Protein AF-A0A1M7TZQ7-F1 (afdb_monomer_lite)

Organism: NCBI:txid1437360

Structure (mmCIF, N/CA/C/O backbone):
data_AF-A0A1M7TZQ7-F1
#
_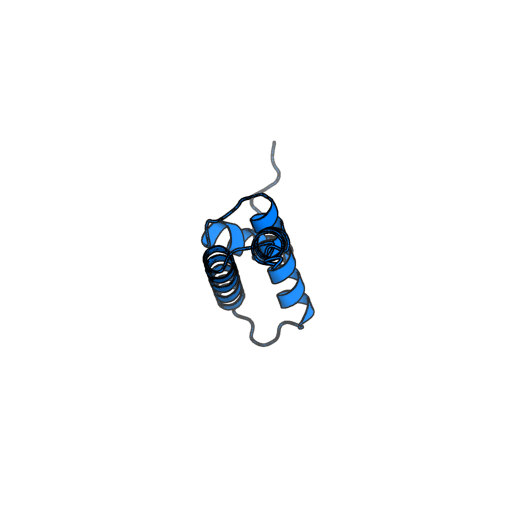entry.id   AF-A0A1M7TZQ7-F1
#
loop_
_atom_site.group_PDB
_atom_site.id
_atom_site.type_symbol
_atom_site.label_atom_id
_atom_site.label_alt_id
_atom_site.label_comp_id
_atom_site.label_asym_id
_atom_site.label_entity_id
_atom_site.label_seq_id
_atom_site.pdbx_PDB_ins_code
_atom_site.Cartn_x
_atom_site.Cartn_y
_atom_site.Cartn_z
_atom_site.occupancy
_atom_site.B_iso_or_equiv
_atom_site.auth_seq_id
_atom_site.auth_comp_id
_atom_site.auth_asym_id
_atom_site.auth_atom_id
_atom_site.pdbx_PDB_model_num
ATOM 1 N N . MET A 1 1 ? 1.801 -33.697 -25.062 1.00 41.62 1 MET A N 1
ATOM 2 C CA . MET A 1 1 ? 1.493 -33.161 -23.718 1.00 41.62 1 MET A CA 1
ATOM 3 C C . MET A 1 1 ? 1.739 -31.662 -23.745 1.00 41.62 1 MET A C 1
ATOM 5 O O . MET A 1 1 ? 2.861 -31.262 -24.024 1.00 41.62 1 MET A O 1
ATOM 9 N N . ALA A 1 2 ? 0.702 -30.846 -23.555 1.00 60.78 2 ALA A N 1
ATOM 10 C CA . ALA A 1 2 ? 0.839 -29.391 -23.511 1.00 60.78 2 ALA A CA 1
ATOM 11 C C . ALA A 1 2 ? 1.101 -28.953 -22.065 1.00 60.78 2 ALA A C 1
ATOM 13 O O . ALA A 1 2 ? 0.391 -29.378 -21.156 1.00 60.78 2 ALA A O 1
ATOM 14 N N . SER A 1 3 ? 2.137 -28.143 -21.852 1.00 70.56 3 SER A N 1
ATOM 15 C CA . SER A 1 3 ? 2.466 -27.590 -20.537 1.00 70.56 3 SER A CA 1
ATOM 16 C C . SER A 1 3 ? 1.837 -26.211 -20.388 1.00 70.56 3 SER A C 1
ATOM 18 O O . SER A 1 3 ? 1.974 -25.374 -21.280 1.00 70.56 3 SER A O 1
ATOM 20 N N . ILE A 1 4 ? 1.166 -25.970 -19.259 1.00 74.25 4 ILE A N 1
ATOM 21 C CA . ILE A 1 4 ? 0.524 -24.679 -18.970 1.00 74.25 4 ILE A CA 1
ATOM 22 C C . ILE A 1 4 ? 1.506 -23.644 -18.394 1.00 74.25 4 ILE A C 1
ATOM 24 O O . ILE A 1 4 ? 1.167 -22.472 -18.245 1.00 74.25 4 ILE A O 1
ATOM 28 N N . LEU A 1 5 ? 2.738 -24.067 -18.088 1.00 67.69 5 LEU A N 1
ATOM 29 C CA . LEU A 1 5 ? 3.784 -23.249 -17.470 1.00 67.69 5 LEU A CA 1
ATOM 30 C C . LEU A 1 5 ? 4.050 -21.890 -18.159 1.00 67.69 5 LEU A C 1
ATOM 32 O O . LEU A 1 5 ? 4.198 -20.903 -17.435 1.00 67.69 5 LEU A O 1
ATOM 36 N N . PRO A 1 6 ? 4.069 -21.757 -19.505 1.00 66.25 6 PRO A N 1
ATOM 37 C CA . PRO A 1 6 ? 4.270 -20.451 -20.138 1.00 66.25 6 PRO A CA 1
ATOM 38 C C . PRO A 1 6 ? 3.079 -19.489 -19.976 1.00 66.25 6 PRO A C 1
ATOM 40 O O . PRO A 1 6 ? 3.251 -18.285 -20.150 1.00 66.25 6 PRO A O 1
ATOM 43 N N . PHE A 1 7 ? 1.892 -19.985 -19.609 1.00 59.12 7 PHE A N 1
ATOM 44 C CA . PHE A 1 7 ? 0.701 -19.164 -19.367 1.00 59.12 7 PHE A CA 1
ATOM 45 C C . PHE A 1 7 ? 0.595 -18.713 -17.908 1.00 59.12 7 PHE A C 1
ATOM 47 O O . PHE A 1 7 ? 0.145 -17.600 -17.657 1.00 59.12 7 PHE A O 1
ATOM 54 N N . ILE A 1 8 ? 1.095 -19.512 -16.956 1.00 60.59 8 ILE A N 1
ATOM 55 C CA . ILE A 1 8 ? 1.151 -19.129 -15.534 1.00 60.59 8 ILE A CA 1
ATOM 56 C C . ILE A 1 8 ? 2.089 -17.933 -15.333 1.00 60.59 8 ILE A C 1
ATOM 58 O O . ILE A 1 8 ? 1.737 -16.988 -14.639 1.00 60.59 8 ILE A O 1
ATOM 62 N N . ARG A 1 9 ? 3.248 -17.905 -16.010 1.00 53.03 9 ARG A N 1
ATOM 63 C CA . ARG A 1 9 ? 4.191 -16.771 -15.918 1.00 53.03 9 ARG A CA 1
ATOM 64 C C . ARG A 1 9 ? 3.627 -15.473 -16.531 1.00 53.03 9 ARG A C 1
ATOM 66 O O . ARG A 1 9 ? 4.127 -14.393 -16.239 1.00 53.03 9 ARG A O 1
ATOM 73 N N . LYS A 1 10 ? 2.596 -15.581 -17.381 1.00 51.06 10 LYS A N 1
ATOM 74 C CA . LYS A 1 10 ? 1.889 -14.456 -18.019 1.00 51.06 10 LYS A CA 1
ATOM 75 C C . LYS A 1 10 ? 0.624 -14.032 -17.270 1.00 51.06 10 LYS A C 1
ATOM 77 O O . LYS A 1 10 ? 0.227 -12.879 -17.385 1.00 51.06 10 LYS A O 1
ATOM 82 N N . ALA A 1 11 ? 0.037 -14.922 -16.471 1.00 49.69 11 ALA A N 1
ATOM 83 C CA . ALA A 1 11 ? -1.005 -14.613 -15.491 1.00 49.69 11 ALA A CA 1
ATOM 84 C C . ALA A 1 11 ? -0.390 -14.043 -14.198 1.00 49.69 11 ALA A C 1
ATOM 86 O O . ALA A 1 11 ? -0.837 -14.359 -13.098 1.00 49.69 11 ALA A O 1
ATOM 87 N N . GLY A 1 12 ? 0.691 -13.269 -14.359 1.00 47.94 12 GLY A N 1
ATOM 88 C CA . GLY A 1 12 ? 1.537 -12.779 -13.290 1.00 47.94 12 GLY A CA 1
ATOM 89 C C . GLY A 1 12 ? 0.708 -12.079 -12.232 1.00 47.94 12 GLY A C 1
ATOM 90 O O . GLY A 1 12 ? -0.067 -11.165 -12.521 1.00 47.94 12 GLY A O 1
ATOM 91 N N . THR A 1 13 ? 0.905 -12.500 -10.992 1.00 55.28 13 THR A N 1
ATOM 92 C CA . THR A 1 13 ? 0.823 -11.599 -9.856 1.00 55.28 13 THR A CA 1
ATOM 93 C C . THR A 1 13 ? 1.431 -10.262 -10.292 1.00 55.28 13 THR A C 1
ATOM 95 O O . THR A 1 13 ? 2.593 -10.198 -10.686 1.00 55.28 13 THR A O 1
ATOM 98 N N . VAL A 1 14 ? 0.615 -9.200 -10.329 1.00 66.00 14 VAL A N 1
ATOM 99 C CA . VAL A 1 14 ? 1.031 -7.856 -10.794 1.00 66.00 14 VAL A CA 1
ATOM 100 C C . VAL A 1 14 ? 2.267 -7.365 -10.019 1.00 66.00 14 VAL A C 1
ATOM 102 O O . VAL A 1 14 ? 3.022 -6.523 -10.503 1.00 66.00 14 VAL A O 1
ATOM 105 N N . PHE A 1 15 ? 2.486 -7.946 -8.839 1.00 73.44 15 PHE A N 1
ATOM 106 C CA . PHE A 1 15 ? 3.628 -7.770 -7.965 1.00 73.44 15 PHE A CA 1
ATOM 107 C C . PHE A 1 15 ? 4.191 -9.135 -7.566 1.00 73.44 15 PHE A C 1
ATOM 109 O O . PHE A 1 15 ? 3.449 -9.978 -7.074 1.00 73.44 15 PHE A O 1
ATOM 116 N N . ASP A 1 16 ? 5.486 -9.357 -7.760 1.00 84.31 16 ASP A N 1
ATOM 117 C CA . ASP A 1 16 ? 6.184 -10.524 -7.221 1.00 84.31 16 ASP A CA 1
ATOM 118 C C . ASP A 1 16 ? 6.226 -10.514 -5.678 1.00 84.31 16 ASP A C 1
ATOM 120 O O . ASP A 1 16 ? 5.895 -9.514 -5.030 1.00 84.31 16 ASP A O 1
ATOM 124 N N . ASP A 1 17 ? 6.626 -11.639 -5.079 1.00 86.44 17 ASP A N 1
ATOM 125 C CA . ASP A 1 17 ? 6.645 -11.817 -3.620 1.00 86.44 17 ASP A CA 1
ATOM 126 C C . ASP A 1 17 ? 7.460 -10.716 -2.929 1.00 86.44 17 ASP A C 1
ATOM 128 O O . ASP A 1 17 ? 7.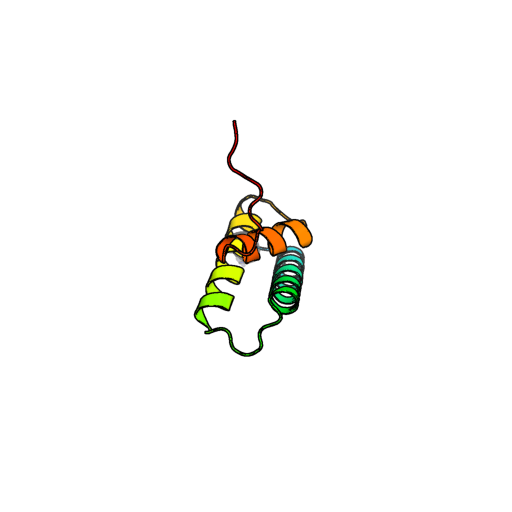014 -10.137 -1.940 1.00 86.44 17 ASP A O 1
ATOM 132 N N . ARG A 1 18 ? 8.603 -10.338 -3.516 1.00 87.81 18 ARG A N 1
ATOM 133 C CA . ARG A 1 18 ? 9.480 -9.303 -2.964 1.00 87.81 18 ARG A CA 1
ATOM 134 C C . ARG A 1 18 ? 8.817 -7.930 -2.955 1.00 87.81 18 ARG A C 1
ATOM 136 O O . ARG A 1 18 ? 8.971 -7.162 -2.008 1.00 87.81 18 ARG A O 1
ATOM 143 N N . VAL A 1 19 ? 8.089 -7.600 -4.014 1.00 87.56 19 VAL A N 1
ATOM 144 C CA . VAL A 1 19 ? 7.319 -6.356 -4.076 1.00 87.56 19 VAL A CA 1
ATOM 145 C C . VAL A 1 19 ? 6.191 -6.359 -3.050 1.00 87.56 19 VAL A C 1
ATOM 147 O O . VAL A 1 19 ? 5.940 -5.335 -2.418 1.00 87.56 19 VAL A O 1
ATOM 150 N N . THR A 1 20 ? 5.535 -7.501 -2.864 1.00 89.38 20 THR A N 1
ATOM 151 C CA . THR A 1 20 ? 4.450 -7.642 -1.889 1.00 89.38 20 THR A CA 1
ATOM 152 C C . THR A 1 20 ? 4.963 -7.443 -0.458 1.00 89.38 20 THR A C 1
ATOM 154 O O . THR A 1 20 ? 4.320 -6.734 0.314 1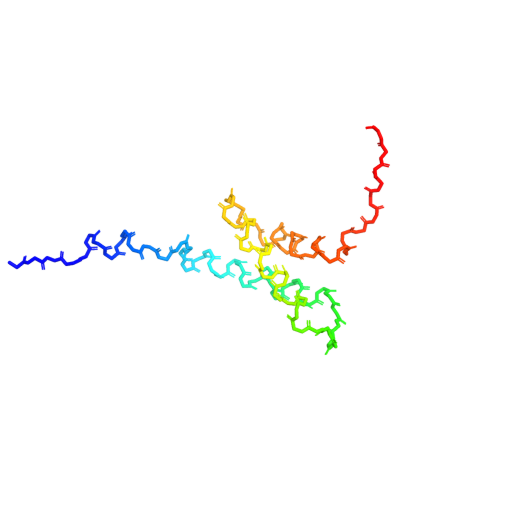.00 89.38 20 THR A O 1
ATOM 157 N N . GLU A 1 21 ? 6.152 -7.964 -0.124 1.00 92.38 21 GLU A N 1
ATOM 158 C CA . GLU A 1 21 ? 6.824 -7.702 1.162 1.00 92.38 21 GLU A CA 1
ATOM 159 C C . GLU A 1 21 ? 7.076 -6.203 1.384 1.00 92.38 21 GLU A C 1
ATOM 161 O O . GLU A 1 21 ? 6.723 -5.659 2.427 1.00 92.38 21 GLU A O 1
ATOM 166 N N . ILE A 1 22 ? 7.628 -5.517 0.377 1.00 93.69 22 ILE A N 1
ATOM 167 C CA . ILE A 1 22 ? 7.923 -4.075 0.430 1.00 93.69 22 ILE A CA 1
ATOM 168 C C . ILE A 1 22 ? 6.646 -3.250 0.660 1.00 93.69 22 ILE A C 1
ATOM 170 O O . ILE A 1 22 ? 6.654 -2.283 1.424 1.00 93.69 22 ILE A O 1
ATOM 174 N N . MET A 1 23 ? 5.544 -3.617 0.000 1.00 91.94 23 MET A N 1
ATOM 175 C CA . MET A 1 23 ? 4.251 -2.950 0.175 1.00 91.94 23 MET A CA 1
ATOM 176 C C . MET A 1 23 ? 3.681 -3.164 1.579 1.00 91.94 23 MET A C 1
ATOM 178 O O . MET A 1 23 ? 3.146 -2.219 2.158 1.00 91.94 23 MET A O 1
ATOM 182 N N . GLY A 1 24 ? 3.806 -4.379 2.122 1.00 92.31 24 GLY A N 1
ATOM 183 C CA . GLY A 1 24 ? 3.387 -4.703 3.486 1.00 92.31 24 GLY A CA 1
ATOM 184 C C . GLY A 1 24 ? 4.173 -3.909 4.527 1.00 92.31 24 GLY A C 1
ATOM 185 O O . GLY A 1 24 ? 3.576 -3.246 5.368 1.00 92.31 24 GLY A O 1
ATOM 186 N N . GLU A 1 25 ? 5.501 -3.870 4.403 1.00 94.88 25 GLU A N 1
ATOM 187 C CA . GLU A 1 25 ? 6.367 -3.109 5.312 1.00 94.88 25 GLU A CA 1
ATOM 188 C C . GLU A 1 25 ? 6.035 -1.608 5.294 1.00 94.88 25 GLU A C 1
ATOM 190 O O . GLU A 1 25 ? 5.954 -0.957 6.339 1.00 94.88 25 GLU A O 1
ATOM 195 N N . ALA A 1 26 ? 5.781 -1.051 4.106 1.00 93.81 26 ALA A N 1
ATOM 196 C CA . ALA A 1 26 ? 5.377 0.344 3.959 1.00 93.81 26 ALA A CA 1
ATOM 197 C C . ALA A 1 26 ? 4.018 0.628 4.616 1.00 93.81 26 ALA A C 1
ATOM 199 O O . ALA A 1 26 ? 3.839 1.680 5.234 1.00 93.81 26 ALA A O 1
ATOM 200 N N . PHE A 1 27 ? 3.071 -0.305 4.492 1.00 91.00 27 PHE A N 1
ATOM 201 C CA . PHE A 1 27 ? 1.741 -0.199 5.080 1.00 91.00 27 PHE A CA 1
ATOM 202 C C . PHE A 1 27 ? 1.788 -0.270 6.608 1.00 91.00 27 PHE A C 1
ATOM 204 O O . PHE A 1 27 ? 1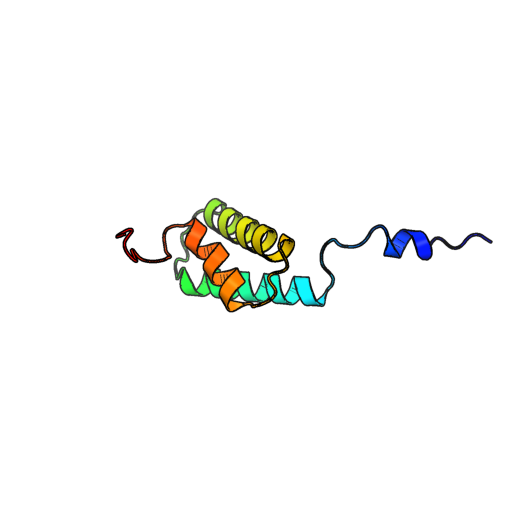.234 0.609 7.270 1.00 91.00 27 PHE A O 1
ATOM 211 N N . ASP A 1 28 ? 2.504 -1.242 7.171 1.00 91.44 28 ASP A N 1
ATOM 212 C CA . ASP A 1 28 ? 2.668 -1.387 8.620 1.00 91.44 28 ASP A CA 1
ATOM 213 C C . ASP A 1 28 ? 3.371 -0.162 9.217 1.00 91.44 28 ASP A C 1
ATOM 215 O O . ASP A 1 28 ? 2.948 0.380 10.239 1.00 91.44 28 ASP A O 1
ATOM 219 N N . SER A 1 29 ? 4.409 0.341 8.542 1.00 91.12 29 SER A N 1
ATOM 220 C CA . SER A 1 29 ? 5.116 1.555 8.957 1.00 91.12 29 SER A CA 1
ATOM 221 C C . SER A 1 29 ? 4.227 2.803 8.915 1.00 91.12 29 SER A C 1
ATOM 223 O O . SER A 1 29 ? 4.322 3.655 9.802 1.00 91.12 29 SER A O 1
ATOM 225 N N . ALA A 1 30 ? 3.336 2.912 7.922 1.00 88.75 30 ALA A N 1
ATOM 226 C CA . ALA A 1 30 ? 2.357 3.994 7.849 1.00 88.75 30 ALA A CA 1
ATOM 227 C C . ALA A 1 30 ? 1.316 3.884 8.973 1.00 88.75 30 ALA A C 1
ATOM 229 O O . ALA A 1 30 ? 1.019 4.878 9.630 1.00 88.75 30 ALA A O 1
ATOM 230 N N . CYS A 1 31 ? 0.810 2.679 9.248 1.00 86.56 31 CYS A N 1
ATOM 231 C CA . CYS A 1 31 ? -0.136 2.440 10.340 1.00 86.56 31 CYS A CA 1
ATOM 232 C C . CYS A 1 31 ? 0.475 2.752 11.714 1.00 86.56 31 CYS A C 1
ATOM 234 O O . CYS A 1 31 ? -0.198 3.325 12.567 1.00 86.56 31 CYS A O 1
ATOM 236 N N . ASN A 1 32 ? 1.755 2.427 11.918 1.00 86.94 32 ASN A N 1
ATOM 237 C CA . ASN A 1 32 ? 2.476 2.751 13.149 1.00 86.94 32 ASN A CA 1
ATOM 238 C C . ASN A 1 32 ? 2.681 4.265 13.333 1.00 86.94 32 ASN A C 1
ATOM 240 O O . ASN A 1 32 ? 2.584 4.758 14.456 1.00 86.94 32 ASN A O 1
ATOM 244 N N . GLU A 1 33 ? 2.958 5.008 12.253 1.00 84.62 33 GLU A N 1
ATOM 245 C CA . GLU A 1 33 ? 3.102 6.474 12.310 1.00 84.62 33 GLU A CA 1
ATOM 246 C C . GLU A 1 33 ? 1.772 7.186 12.530 1.00 84.62 33 GLU A C 1
ATOM 248 O O . GLU A 1 33 ? 1.724 8.191 13.232 1.00 84.62 33 GLU A O 1
ATOM 253 N N . LEU A 1 34 ? 0.693 6.634 11.978 1.00 79.56 34 LEU A N 1
ATOM 254 C CA . LEU A 1 34 ? -0.657 7.138 12.180 1.00 79.56 34 LEU A CA 1
ATOM 255 C C . LEU A 1 34 ? -1.056 7.147 13.667 1.00 79.56 34 LEU A C 1
ATOM 257 O O . LEU A 1 34 ? -1.935 7.913 14.038 1.00 79.56 34 LEU A O 1
ATOM 261 N N . HIS A 1 35 ? -0.405 6.318 14.499 1.00 69.12 35 HIS A N 1
ATOM 262 C CA . HIS A 1 35 ? -0.495 6.268 15.967 1.00 69.12 35 HIS A CA 1
ATOM 263 C C . HIS A 1 35 ? -1.923 6.328 16.546 1.00 69.12 35 HIS A C 1
ATOM 265 O O . HIS A 1 35 ? -2.117 6.714 17.695 1.00 69.12 35 HIS A O 1
ATOM 271 N N . ASP A 1 36 ? -2.930 5.915 15.777 1.00 59.78 36 ASP A N 1
ATOM 272 C CA . ASP A 1 36 ? -4.332 5.992 16.166 1.00 59.78 36 ASP A CA 1
ATOM 273 C C . ASP A 1 36 ? -4.975 4.615 16.059 1.00 59.78 36 ASP A C 1
ATOM 275 O O . ASP A 1 36 ? -5.236 4.086 14.978 1.00 59.78 36 ASP A O 1
ATOM 279 N N . THR A 1 37 ? -5.285 4.047 17.219 1.00 57.53 37 THR A N 1
ATOM 280 C CA . THR A 1 37 ? -6.000 2.770 17.364 1.00 57.53 37 THR A CA 1
ATOM 281 C C . THR A 1 37 ? -7.513 2.899 17.126 1.00 57.53 37 THR A C 1
ATOM 283 O O . THR A 1 37 ? -8.252 1.941 17.343 1.00 57.53 37 THR A O 1
ATOM 286 N N . GLY A 1 38 ? -7.986 4.066 16.669 1.00 62.62 38 GLY A N 1
ATOM 287 C CA . GLY A 1 38 ? -9.406 4.380 16.479 1.00 62.62 38 GLY A CA 1
ATOM 288 C C . GLY A 1 38 ? -9.800 4.830 15.071 1.00 62.62 38 GLY A C 1
ATOM 289 O O . GLY A 1 38 ? -10.937 5.265 14.884 1.00 62.62 38 GLY A O 1
ATOM 290 N N . GLN A 1 39 ? -8.899 4.770 14.082 1.00 70.44 39 GLN A N 1
ATOM 291 C CA . GLN A 1 39 ? -9.235 5.243 12.738 1.00 70.44 39 GLN A CA 1
ATOM 292 C C . GLN A 1 39 ? -10.246 4.309 12.056 1.00 70.44 39 GLN A C 1
ATOM 294 O O . GLN A 1 39 ? -10.143 3.084 12.168 1.00 70.44 39 GLN A O 1
ATOM 299 N N . PRO A 1 40 ? -11.236 4.857 11.332 1.00 79.06 40 PRO A N 1
ATOM 300 C CA . PRO A 1 40 ? -12.188 4.030 10.613 1.00 79.06 40 PRO A CA 1
ATOM 301 C C . PRO A 1 40 ? -11.480 3.234 9.511 1.00 79.06 40 PRO A C 1
ATOM 303 O O . PRO A 1 40 ? -10.531 3.717 8.898 1.00 79.06 40 PRO A O 1
ATOM 306 N N . ALA A 1 41 ? -11.983 2.030 9.210 1.00 81.75 41 ALA A N 1
ATOM 307 C CA . ALA A 1 41 ? -11.393 1.104 8.232 1.00 81.75 41 ALA A CA 1
ATOM 308 C C . ALA A 1 41 ? -11.085 1.743 6.861 1.00 81.75 41 ALA A C 1
ATOM 310 O O . ALA A 1 41 ? -10.144 1.343 6.176 1.00 81.75 41 ALA A O 1
ATOM 311 N N . ILE A 1 42 ? -11.844 2.780 6.495 1.00 83.94 42 ILE A N 1
ATOM 312 C CA . ILE A 1 42 ? -11.640 3.572 5.281 1.00 83.94 42 ILE A CA 1
ATOM 313 C C . ILE A 1 42 ? -10.251 4.218 5.205 1.00 83.94 42 ILE A C 1
ATOM 315 O O . ILE A 1 42 ? -9.707 4.361 4.115 1.00 83.94 42 ILE A O 1
ATOM 319 N N . VAL A 1 43 ? -9.648 4.578 6.339 1.00 84.62 43 VAL A N 1
ATOM 320 C CA . VAL A 1 43 ? -8.320 5.196 6.367 1.00 84.62 43 VAL A CA 1
ATOM 321 C C . VAL A 1 43 ? -7.250 4.187 5.958 1.00 84.62 43 VAL A C 1
ATOM 323 O O . VAL A 1 43 ? -6.439 4.474 5.076 1.00 84.62 43 VAL A O 1
ATOM 326 N N . TYR A 1 44 ? -7.298 2.977 6.513 1.00 87.25 44 TYR A N 1
ATOM 327 C CA . TYR A 1 44 ? -6.404 1.891 6.114 1.00 87.25 44 TYR A CA 1
ATOM 328 C C . TYR A 1 44 ? -6.565 1.544 4.628 1.00 87.25 44 TYR A C 1
ATOM 330 O O . TYR A 1 44 ? -5.576 1.361 3.921 1.00 87.25 44 TYR A O 1
ATOM 338 N N . GLU A 1 45 ? -7.798 1.530 4.115 1.00 88.81 45 GLU A N 1
ATOM 339 C CA . GLU A 1 45 ? -8.050 1.294 2.689 1.00 88.81 45 GLU A CA 1
ATOM 340 C C . GLU A 1 45 ? -7.428 2.385 1.801 1.00 88.81 45 GLU A C 1
ATOM 342 O O . GLU A 1 45 ? -6.840 2.085 0.758 1.00 88.81 45 GLU A O 1
ATOM 347 N N . VAL A 1 46 ? -7.522 3.651 2.214 1.00 89.94 46 VAL A N 1
ATOM 348 C CA . VAL A 1 46 ? -6.923 4.784 1.497 1.00 89.94 46 VAL A CA 1
ATOM 349 C C . VAL A 1 46 ? -5.393 4.684 1.476 1.00 89.94 46 VAL A C 1
ATOM 351 O O . VAL A 1 46 ? -4.801 4.838 0.404 1.00 89.94 46 VAL A O 1
ATOM 354 N N . ILE A 1 47 ? -4.754 4.357 2.606 1.00 89.88 47 ILE A N 1
ATOM 355 C CA . ILE A 1 47 ? -3.297 4.148 2.679 1.00 89.88 47 ILE A CA 1
ATOM 356 C C . ILE A 1 47 ? -2.875 3.010 1.737 1.00 89.88 47 ILE A C 1
ATOM 358 O O . ILE A 1 47 ? -1.985 3.190 0.901 1.00 89.88 47 ILE A O 1
ATOM 362 N N . ALA A 1 48 ? -3.549 1.858 1.814 1.00 90.75 48 ALA A N 1
ATOM 363 C CA . ALA A 1 48 ? -3.231 0.693 0.993 1.00 90.75 48 ALA A CA 1
ATOM 364 C C . ALA A 1 48 ? -3.349 0.995 -0.510 1.00 90.75 48 ALA A C 1
ATOM 366 O O . ALA A 1 48 ? -2.441 0.671 -1.279 1.00 90.75 48 ALA A O 1
ATOM 367 N N . LYS A 1 49 ? -4.427 1.667 -0.941 1.00 91.44 49 LYS A N 1
ATOM 368 C CA . LYS A 1 49 ? -4.617 2.057 -2.350 1.00 91.44 49 LYS A CA 1
ATOM 369 C C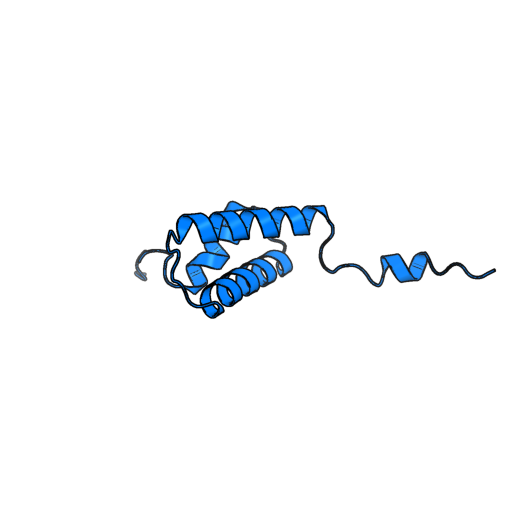 . LYS A 1 49 ? -3.464 2.911 -2.865 1.00 91.44 49 LYS A C 1
ATOM 371 O O . LYS A 1 49 ? -2.950 2.641 -3.947 1.00 91.44 49 LYS A O 1
ATOM 376 N N . ARG A 1 50 ? -3.010 3.885 -2.081 1.00 91.19 50 ARG A N 1
ATOM 377 C CA . ARG A 1 50 ? -1.931 4.793 -2.489 1.00 91.19 50 ARG A CA 1
ATOM 378 C C . ARG A 1 50 ? -0.573 4.111 -2.550 1.00 91.19 50 ARG A C 1
ATOM 380 O O . ARG A 1 50 ? 0.184 4.367 -3.485 1.00 91.19 50 ARG A O 1
ATOM 387 N N . ILE A 1 51 ? -0.296 3.194 -1.625 1.00 91.38 51 ILE A N 1
ATOM 388 C CA . ILE A 1 51 ? 0.892 2.334 -1.694 1.00 91.38 51 ILE A CA 1
ATOM 389 C C . ILE A 1 51 ? 0.850 1.481 -2.967 1.00 91.38 51 ILE A C 1
ATOM 391 O O . ILE A 1 51 ? 1.841 1.426 -3.693 1.00 91.38 51 ILE A O 1
ATOM 395 N N . ILE A 1 52 ? -0.296 0.871 -3.294 1.00 89.44 52 ILE A N 1
ATOM 396 C CA . ILE A 1 52 ? -0.471 0.088 -4.528 1.00 89.44 52 ILE A CA 1
ATOM 397 C C . ILE A 1 52 ? -0.228 0.959 -5.766 1.00 89.44 52 ILE A C 1
ATOM 399 O O . ILE A 1 52 ? 0.484 0.538 -6.676 1.00 89.44 52 ILE A O 1
ATOM 403 N N . GLU A 1 53 ? -0.789 2.166 -5.819 1.00 89.62 53 GLU A N 1
ATOM 404 C CA . GLU A 1 53 ? -0.618 3.084 -6.949 1.00 89.62 53 GLU A CA 1
ATOM 405 C C . GLU A 1 53 ? 0.837 3.526 -7.130 1.00 89.62 53 GLU A C 1
ATOM 407 O O . GLU A 1 53 ? 1.363 3.420 -8.237 1.00 89.62 53 GLU A O 1
ATOM 412 N N . ALA A 1 54 ? 1.519 3.936 -6.059 1.00 89.25 54 ALA A N 1
ATOM 413 C CA . ALA A 1 54 ? 2.941 4.277 -6.112 1.00 89.25 54 ALA A CA 1
ATOM 414 C C . ALA A 1 54 ? 3.798 3.067 -6.525 1.00 89.25 54 ALA A C 1
ATOM 416 O O . ALA A 1 54 ? 4.731 3.173 -7.317 1.00 89.25 54 ALA A O 1
ATOM 417 N N . THR A 1 55 ? 3.431 1.873 -6.070 1.00 90.69 55 THR A N 1
ATOM 418 C CA . THR A 1 55 ? 4.119 0.643 -6.470 1.00 90.69 55 THR A CA 1
ATOM 419 C C . THR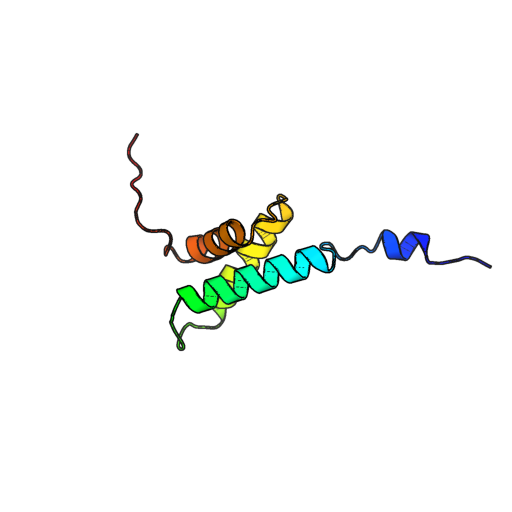 A 1 55 ? 3.907 0.325 -7.955 1.00 90.69 55 THR A C 1
ATOM 421 O O . THR A 1 55 ? 4.827 -0.137 -8.634 1.00 90.69 55 THR A O 1
ATOM 424 N N . ARG A 1 56 ? 2.716 0.612 -8.504 1.00 87.25 56 ARG A N 1
ATOM 425 C CA . ARG A 1 56 ? 2.417 0.465 -9.942 1.00 87.25 56 ARG A CA 1
ATOM 426 C C . ARG A 1 56 ? 3.232 1.409 -10.820 1.00 87.25 56 ARG A C 1
ATOM 428 O O . ARG A 1 56 ? 3.511 1.048 -11.959 1.00 87.25 56 ARG A O 1
ATOM 435 N N . THR A 1 57 ? 3.629 2.579 -10.318 1.00 86.38 57 THR A N 1
ATOM 436 C CA . THR A 1 57 ? 4.509 3.505 -11.054 1.00 86.38 57 THR A CA 1
ATOM 437 C C . THR A 1 57 ? 5.986 3.107 -10.994 1.00 86.38 57 THR A C 1
ATOM 439 O O . THR A 1 57 ? 6.815 3.743 -11.642 1.00 86.38 57 THR A O 1
ATOM 442 N N . GLY A 1 58 ? 6.316 2.028 -10.276 1.00 87.25 58 GLY A N 1
ATOM 443 C CA . GLY A 1 58 ? 7.668 1.488 -10.164 1.00 87.25 58 GLY A CA 1
ATOM 444 C C . GLY A 1 58 ? 8.396 1.877 -8.879 1.00 87.25 58 GLY A C 1
ATOM 445 O O . GLY A 1 58 ? 9.571 1.543 -8.746 1.00 87.25 58 GLY A O 1
ATOM 446 N N . GLU A 1 59 ? 7.733 2.543 -7.928 1.00 91.06 59 GLU A N 1
ATOM 447 C CA . GLU A 1 59 ? 8.329 2.816 -6.620 1.00 91.06 59 GLU A CA 1
ATOM 448 C C . GLU A 1 59 ? 8.511 1.515 -5.828 1.00 91.06 59 GLU A C 1
ATOM 450 O O . GLU A 1 59 ? 7.610 0.677 -5.749 1.00 91.06 59 GLU A O 1
ATOM 455 N N . ARG A 1 60 ? 9.699 1.341 -5.244 1.00 91.12 60 ARG A N 1
ATOM 456 C CA . ARG A 1 60 ? 10.083 0.156 -4.454 1.00 91.12 60 ARG A CA 1
ATOM 457 C C . ARG A 1 60 ? 10.713 0.533 -3.114 1.00 91.12 60 ARG A C 1
ATOM 459 O O . ARG A 1 60 ? 11.095 -0.344 -2.347 1.00 91.12 60 ARG A O 1
ATOM 466 N N . ASN A 1 61 ? 10.870 1.823 -2.830 1.00 94.19 61 ASN A N 1
ATOM 467 C CA . ASN A 1 61 ? 11.387 2.299 -1.562 1.00 94.19 61 ASN A CA 1
ATOM 468 C C . ASN A 1 61 ? 10.263 2.337 -0.518 1.00 94.19 61 ASN A C 1
ATOM 470 O O . ASN A 1 61 ? 9.313 3.110 -0.645 1.00 94.19 61 ASN A O 1
ATOM 474 N N . VAL A 1 62 ? 10.418 1.544 0.542 1.00 92.19 62 VAL A N 1
ATOM 475 C CA . VAL A 1 62 ? 9.463 1.419 1.655 1.00 92.19 62 VAL A CA 1
ATOM 476 C C . VAL A 1 62 ? 9.066 2.784 2.235 1.00 92.19 62 VAL A C 1
ATOM 478 O O . VAL A 1 62 ? 7.881 3.055 2.413 1.00 92.19 62 VAL A O 1
ATOM 481 N N . MET A 1 63 ? 10.027 3.688 2.453 1.00 93.25 63 MET A N 1
ATOM 482 C CA . MET A 1 63 ? 9.760 5.015 3.024 1.00 93.25 63 MET A CA 1
ATOM 483 C C . MET A 1 63 ? 8.955 5.905 2.074 1.00 93.25 63 MET A C 1
ATOM 485 O O . MET A 1 63 ? 8.070 6.638 2.511 1.00 93.25 63 MET A O 1
ATOM 489 N N . ARG A 1 64 ? 9.222 5.839 0.764 1.00 93.31 64 ARG A N 1
ATOM 490 C CA . ARG A 1 64 ? 8.459 6.614 -0.229 1.00 93.31 64 ARG A CA 1
ATOM 491 C C . ARG A 1 64 ? 7.036 6.089 -0.381 1.00 93.31 64 ARG A C 1
ATOM 493 O O . ARG A 1 64 ? 6.114 6.890 -0.505 1.00 93.31 64 ARG A O 1
ATOM 500 N N . LEU A 1 65 ? 6.856 4.771 -0.321 1.00 94.38 65 LEU A N 1
ATOM 501 C CA . LEU A 1 65 ? 5.539 4.135 -0.340 1.00 94.38 65 LEU A CA 1
ATOM 502 C C . LEU A 1 65 ? 4.722 4.495 0.905 1.00 94.38 65 LEU A C 1
ATOM 504 O O . LEU A 1 65 ? 3.577 4.923 0.779 1.00 94.38 65 LEU A O 1
ATOM 508 N N . ARG A 1 66 ? 5.330 4.410 2.092 1.00 93.19 66 ARG A N 1
ATOM 509 C CA . ARG A 1 66 ? 4.741 4.856 3.362 1.00 93.19 66 ARG A CA 1
ATOM 510 C C . ARG A 1 66 ? 4.270 6.306 3.277 1.00 93.19 66 ARG A C 1
ATOM 512 O O . ARG A 1 66 ? 3.105 6.591 3.543 1.00 93.19 66 ARG A O 1
ATOM 519 N N . ASN A 1 67 ? 5.151 7.208 2.842 1.00 92.12 67 ASN A N 1
ATOM 520 C CA . ASN A 1 67 ? 4.821 8.626 2.706 1.00 92.12 67 ASN A CA 1
ATOM 521 C C . ASN A 1 67 ? 3.692 8.850 1.692 1.00 92.12 67 ASN A C 1
ATOM 523 O O . ASN A 1 67 ? 2.798 9.648 1.951 1.00 92.12 67 ASN A O 1
ATOM 527 N N . ALA A 1 68 ? 3.670 8.111 0.578 1.00 91.44 68 ALA A N 1
ATOM 528 C CA . ALA A 1 68 ? 2.563 8.164 -0.377 1.00 91.44 68 ALA A CA 1
ATOM 529 C C . ALA A 1 68 ? 1.228 7.712 0.247 1.00 91.44 68 ALA A C 1
ATOM 531 O O . ALA A 1 68 ? 0.188 8.312 -0.031 1.00 91.44 68 ALA A O 1
ATOM 532 N N . GLY A 1 69 ? 1.260 6.693 1.112 1.00 90.00 69 GLY A N 1
ATOM 533 C CA . GLY A 1 69 ? 0.112 6.247 1.902 1.00 90.00 69 GLY A CA 1
ATOM 534 C C . GLY A 1 69 ? -0.424 7.329 2.843 1.00 90.00 69 GLY A C 1
ATOM 535 O O . GLY A 1 69 ? -1.628 7.557 2.897 1.00 90.00 69 GLY A O 1
ATOM 536 N N . LEU A 1 70 ? 0.464 8.040 3.537 1.00 88.25 70 LEU A N 1
ATOM 537 C CA . LEU A 1 70 ? 0.098 9.060 4.528 1.00 88.25 70 LEU A CA 1
ATOM 538 C C . LEU A 1 70 ? -0.256 10.421 3.922 1.00 88.25 70 LEU A C 1
ATOM 540 O O . LEU A 1 70 ? -1.122 11.123 4.445 1.00 88.25 70 LEU A O 1
ATOM 544 N N . ALA A 1 71 ? 0.343 10.778 2.783 1.00 86.00 71 ALA A N 1
ATOM 545 C CA . ALA A 1 71 ? -0.015 11.975 2.022 1.00 86.00 71 ALA A CA 1
ATOM 546 C C . ALA A 1 71 ? -1.497 11.971 1.612 1.00 86.00 71 ALA A C 1
ATOM 548 O O . ALA A 1 71 ? -2.121 13.021 1.485 1.00 86.00 71 ALA A O 1
ATOM 549 N N . ALA A 1 72 ? -2.086 10.782 1.470 1.00 75.62 72 ALA A N 1
ATOM 550 C CA . ALA A 1 72 ? -3.505 10.583 1.203 1.00 75.62 72 ALA A CA 1
ATOM 551 C C . ALA A 1 72 ? -4.432 11.124 2.300 1.00 75.62 72 ALA A C 1
ATOM 553 O O . ALA A 1 72 ? -5.591 11.428 2.027 1.00 75.62 72 ALA A O 1
ATOM 554 N N . LEU A 1 73 ? -3.920 11.208 3.528 1.00 76.06 73 LEU A N 1
ATOM 555 C CA . LEU A 1 73 ? -4.652 11.612 4.724 1.00 76.06 73 LEU A CA 1
ATOM 556 C C . LEU A 1 73 ? -4.387 13.074 5.102 1.00 76.06 73 LEU A C 1
ATOM 558 O O . LEU A 1 73 ? -4.890 13.538 6.118 1.00 76.06 73 LEU A O 1
ATOM 562 N N . GLY A 1 74 ? -3.586 13.797 4.309 1.00 66.62 74 GLY A N 1
ATOM 563 C CA . GLY A 1 74 ? -3.159 15.161 4.633 1.00 66.62 74 GLY A CA 1
ATOM 564 C C . GLY A 1 74 ? -2.139 15.238 5.775 1.00 66.62 74 GLY A C 1
ATOM 565 O O . GLY A 1 74 ? -1.912 16.313 6.309 1.00 66.62 74 GLY A O 1
ATOM 566 N N . LEU A 1 75 ? -1.516 14.112 6.150 1.00 60.81 75 LEU A N 1
ATOM 567 C CA . LEU A 1 75 ? -0.505 14.040 7.217 1.00 60.81 75 LEU A CA 1
ATOM 568 C C . LEU A 1 75 ? 0.912 14.366 6.728 1.00 60.81 75 LEU A C 1
ATOM 570 O O . LEU A 1 75 ? 1.844 14.468 7.525 1.00 60.81 75 LEU A O 1
ATOM 574 N N . GLN A 1 76 ? 1.087 14.544 5.417 1.00 49.72 76 GLN A N 1
ATOM 575 C CA . GLN A 1 76 ? 2.274 15.195 4.883 1.00 49.72 76 GLN A CA 1
ATOM 576 C C . GLN A 1 76 ? 2.119 16.678 5.223 1.00 49.72 76 GLN A C 1
ATOM 578 O O . GLN A 1 76 ? 1.335 17.367 4.574 1.00 49.72 76 GLN A O 1
ATOM 583 N N . GLY A 1 77 ? 2.779 17.106 6.302 1.00 45.00 77 GLY A N 1
ATOM 584 C CA . GLY A 1 77 ? 2.673 18.458 6.838 1.00 45.00 77 GLY A CA 1
ATOM 585 C C . GLY A 1 77 ? 2.739 19.536 5.762 1.00 45.00 77 GLY A C 1
ATOM 586 O O . GLY A 1 77 ? 3.375 19.361 4.723 1.00 45.00 77 GLY A O 1
ATOM 587 N N . ASP A 1 78 ? 2.055 20.639 6.046 1.00 47.38 78 ASP A N 1
ATOM 588 C CA . ASP A 1 78 ? 2.089 21.909 5.334 1.00 47.38 78 ASP A CA 1
ATOM 589 C C . ASP A 1 78 ? 3.517 22.405 5.020 1.00 47.38 78 ASP A C 1
ATOM 591 O O . ASP A 1 78 ? 3.998 23.378 5.598 1.00 47.38 78 ASP A O 1
ATOM 595 N N . ASP A 1 79 ? 4.182 21.824 4.028 1.00 45.59 79 ASP A N 1
ATOM 596 C CA . ASP A 1 79 ? 5.238 22.496 3.281 1.00 45.59 79 ASP A CA 1
ATOM 597 C C . ASP A 1 79 ? 4.578 23.224 2.112 1.00 45.59 79 ASP A C 1
ATOM 599 O O . ASP A 1 79 ? 4.496 22.758 0.976 1.00 45.59 79 ASP A O 1
ATOM 603 N N . LYS A 1 80 ? 4.011 24.375 2.488 1.00 46.47 80 LYS A N 1
ATOM 604 C CA . LYS A 1 80 ? 3.808 25.588 1.690 1.00 46.47 80 LYS A CA 1
ATOM 605 C C . LYS A 1 80 ? 3.910 25.401 0.170 1.00 46.47 80 LYS A C 1
ATOM 607 O O . LYS A 1 80 ? 4.987 25.412 -0.421 1.00 46.47 80 LYS A O 1
ATOM 612 N N . GLN A 1 81 ? 2.749 25.474 -0.473 1.00 49.00 81 GLN A N 1
ATOM 613 C CA . GLN A 1 81 ? 2.643 26.157 -1.759 1.00 49.00 81 GLN A CA 1
ATOM 614 C C . GLN A 1 81 ? 3.149 27.600 -1.584 1.00 49.00 81 GLN A C 1
ATOM 616 O O . GLN A 1 81 ? 2.489 28.426 -0.954 1.00 49.00 81 GLN A O 1
ATOM 621 N N . ALA A 1 82 ? 4.338 27.894 -2.104 1.00 41.25 82 ALA A N 1
ATOM 622 C CA . ALA A 1 82 ? 4.812 29.249 -2.359 1.00 41.25 82 ALA A CA 1
ATOM 623 C C . ALA A 1 82 ? 5.808 29.212 -3.527 1.00 41.25 82 ALA A C 1
ATOM 625 O O . ALA A 1 82 ? 6.903 28.669 -3.380 1.00 41.25 82 ALA A O 1
ATOM 626 N N . GLY A 1 83 ? 5.417 29.800 -4.662 1.00 35.50 83 GLY A N 1
ATOM 627 C CA . GLY A 1 83 ? 6.268 30.014 -5.835 1.00 35.50 83 GLY A CA 1
ATOM 628 C C . GLY A 1 83 ? 5.524 29.848 -7.142 1.00 35.50 83 GLY A C 1
ATOM 629 O O . GLY A 1 83 ? 5.656 28.752 -7.723 1.00 35.50 83 GLY A O 1
#

Radius of gyration: 16.66 Å; chains: 1; bounding box: 24×63×41 Å

Foldseek 3Di:
DDDCVVVVVVVDPLDDPLQVVLLVLLLVVLVVVVVDPDDPPVLSVQLSVQLVVCVNVPDRHSPVSNVSSVVSVVNPDPPDPDD

Sequence (83 aa):
MASILPFIRKAGTVFDDRVTEIMGEAFDSACNELHDTGQPAIVYEVIAKRIIEATRTGERNVMRLRNAGLAALGLQGDDKQAG

Secondary structure (DSSP, 8-state):
----HHHHTTS--SS-HHHHHHHHHHHHHHHHHH--TT--HHHHHHHHHHHHHHHHTT---HHHHHHHHHHTTT-S-------

pLDDT: mean 77.24, std 16.97, range [35.5, 94.88]